Protein AF-A0A6G2KEA4-F1 (afdb_monomer_lite)

Radius of gyration: 20.63 Å; chains: 1; bounding box: 39×54×53 Å

Secondary structure (DSSP, 8-state):
-HHHHHHHHHSPPBS--EEEEEEEEEESSHHHHHHHHHHT-TT----GGG-S--EEEEE--EE-SSSTT-EEEEEEEEE--EEEEEEEEEETTTTEEEEEEEEEEEEEEEEEEEPPPPSSPB-HHHHHHHHHHHHHHHHHHHHH-S--

Structure (mmCIF, N/CA/C/O backbone):
data_AF-A0A6G2KEA4-F1
#
_entry.id   AF-A0A6G2KEA4-F1
#
loop_
_atom_site.group_PDB
_atom_site.id
_atom_site.type_symbol
_atom_site.label_atom_id
_atom_site.label_alt_id
_atom_site.label_comp_id
_atom_site.label_asym_id
_atom_site.label_entity_id
_atom_site.label_seq_id
_atom_site.pdbx_PDB_ins_code
_atom_site.Cartn_x
_atom_site.Cartn_y
_atom_site.Cartn_z
_atom_site.occupancy
_atom_site.B_iso_or_equiv
_atom_site.auth_seq_id
_atom_site.auth_comp_id
_atom_site.auth_asym_id
_atom_site.auth_atom_id
_atom_site.pdbx_PDB_model_num
ATOM 1 N N . MET A 1 1 ? -2.851 10.850 -15.723 1.00 73.44 1 MET A N 1
ATOM 2 C CA . MET A 1 1 ? -1.460 10.327 -15.747 1.00 73.44 1 MET A CA 1
ATOM 3 C C . MET A 1 1 ? -0.492 10.989 -16.728 1.00 73.44 1 MET A C 1
ATOM 5 O O . MET A 1 1 ? 0.702 10.734 -16.619 1.00 73.44 1 MET A O 1
ATOM 9 N N . LYS A 1 2 ? -0.941 11.887 -17.619 1.00 83.25 2 LYS A N 1
ATOM 10 C CA . LYS A 1 2 ? -0.055 12.619 -18.543 1.00 83.25 2 LYS A CA 1
ATOM 11 C C . LYS A 1 2 ? 1.092 13.362 -17.833 1.00 83.25 2 LYS A C 1
ATOM 13 O O . LYS A 1 2 ? 2.212 13.323 -18.316 1.00 83.25 2 LYS A O 1
ATOM 18 N N . ILE A 1 3 ? 0.821 13.944 -16.659 1.00 91.56 3 ILE A N 1
ATOM 19 C CA . ILE A 1 3 ? 1.817 14.653 -15.835 1.00 91.56 3 ILE A CA 1
ATOM 20 C C . ILE A 1 3 ? 2.973 13.731 -15.429 1.00 91.56 3 ILE A C 1
ATOM 22 O O . ILE A 1 3 ? 4.127 14.084 -15.643 1.00 91.56 3 ILE A O 1
ATOM 26 N N . ILE A 1 4 ? 2.676 12.534 -14.911 1.00 91.38 4 ILE A N 1
ATOM 27 C CA . ILE A 1 4 ? 3.714 11.585 -14.483 1.00 91.38 4 ILE A CA 1
ATOM 28 C C . ILE A 1 4 ? 4.552 11.110 -15.669 1.00 91.38 4 ILE A C 1
ATOM 30 O O . ILE A 1 4 ? 5.771 11.053 -15.563 1.00 91.38 4 ILE A O 1
ATOM 34 N N . LYS A 1 5 ? 3.922 10.835 -16.819 1.00 91.00 5 LYS A N 1
ATOM 35 C CA . LYS A 1 5 ? 4.654 10.469 -18.039 1.00 91.00 5 LYS A CA 1
ATOM 36 C C . LYS A 1 5 ? 5.625 11.573 -18.464 1.00 91.00 5 LYS A C 1
ATOM 38 O O . LYS A 1 5 ? 6.792 11.303 -18.720 1.00 91.00 5 LYS A O 1
ATOM 43 N N . SER A 1 6 ? 5.156 12.820 -18.513 1.00 92.25 6 SER A N 1
ATOM 44 C CA . SER A 1 6 ? 6.002 13.970 -18.849 1.00 92.25 6 SER A CA 1
ATOM 45 C C . SER A 1 6 ? 7.137 14.167 -17.846 1.00 92.25 6 SER A C 1
ATOM 47 O O . SER A 1 6 ? 8.257 14.445 -18.259 1.00 92.25 6 SER A O 1
ATOM 49 N N . TRP A 1 7 ? 6.866 13.985 -16.552 1.00 91.31 7 TRP A N 1
ATOM 50 C CA . TRP A 1 7 ? 7.881 14.075 -15.508 1.00 91.31 7 TRP A CA 1
ATOM 51 C C . TRP A 1 7 ? 8.951 12.986 -15.653 1.00 91.31 7 TRP A C 1
ATOM 53 O O . TRP A 1 7 ? 10.129 13.317 -15.701 1.00 91.31 7 TRP A O 1
ATOM 63 N N . LEU A 1 8 ? 8.565 11.717 -15.832 1.00 90.88 8 LEU A N 1
ATOM 64 C CA . LEU A 1 8 ? 9.507 10.605 -16.035 1.00 90.88 8 LEU A CA 1
ATOM 65 C C . LEU A 1 8 ? 10.346 10.753 -17.311 1.00 90.88 8 LEU A C 1
ATOM 67 O O . LEU A 1 8 ? 11.497 10.335 -17.334 1.00 90.88 8 LEU A O 1
ATOM 71 N N . ASN A 1 9 ? 9.796 11.372 -18.359 1.00 88.62 9 ASN A N 1
ATOM 72 C CA . ASN A 1 9 ? 10.541 11.660 -19.586 1.00 88.62 9 ASN A CA 1
ATOM 73 C C . ASN A 1 9 ? 11.567 12.792 -19.418 1.00 88.62 9 ASN A C 1
ATOM 75 O O . ASN A 1 9 ? 12.542 12.836 -20.162 1.00 88.62 9 ASN A O 1
ATOM 79 N N . ALA A 1 10 ? 11.334 13.720 -18.487 1.00 90.38 10 ALA A N 1
ATOM 80 C CA . ALA A 1 10 ? 12.237 14.835 -18.202 1.00 90.38 10 ALA A CA 1
ATOM 81 C C . ALA A 1 10 ? 13.233 14.530 -17.068 1.00 90.38 10 ALA A C 1
ATOM 83 O O . ALA A 1 10 ? 14.195 15.274 -16.878 1.00 90.38 10 ALA A O 1
ATOM 84 N N . TYR A 1 11 ? 12.991 13.471 -16.295 1.00 87.38 11 TYR A N 1
ATOM 85 C CA . TYR A 1 11 ? 13.808 13.079 -15.154 1.00 87.38 11 TYR A CA 1
ATOM 86 C C . TYR A 1 11 ? 14.992 12.197 -15.592 1.00 87.38 11 TYR A C 1
ATOM 88 O O . TYR A 1 11 ? 14.862 11.438 -16.557 1.00 87.38 11 TYR A O 1
ATOM 96 N N . PRO A 1 12 ? 16.149 12.258 -14.901 1.00 88.19 12 PRO A N 1
ATOM 97 C CA . PRO A 1 12 ? 17.255 11.347 -15.163 1.00 88.19 12 PRO A CA 1
ATOM 98 C C . PRO A 1 12 ? 16.829 9.874 -15.063 1.00 88.19 12 PRO A C 1
ATOM 100 O O . PRO A 1 12 ? 15.954 9.545 -14.258 1.00 88.19 12 PRO A O 1
ATOM 103 N N . PRO A 1 13 ? 17.459 8.968 -15.828 1.00 90.56 13 PRO A N 1
ATOM 104 C CA . PRO A 1 13 ? 17.191 7.540 -15.714 1.00 90.56 13 PRO A CA 1
ATOM 105 C C . PRO A 1 13 ? 17.304 7.046 -14.263 1.00 90.56 13 PRO A C 1
ATOM 107 O O . PRO A 1 13 ? 18.262 7.372 -13.560 1.00 90.56 13 PRO A O 1
ATOM 110 N N . ALA A 1 14 ? 16.328 6.257 -13.814 1.00 91.25 14 ALA A N 1
ATOM 111 C CA . ALA A 1 14 ? 16.228 5.798 -12.433 1.00 91.25 14 ALA A CA 1
ATOM 112 C C . ALA A 1 14 ? 16.589 4.313 -12.315 1.00 91.25 14 ALA A C 1
ATOM 114 O O . ALA A 1 14 ? 16.061 3.476 -13.045 1.00 91.25 14 ALA A O 1
ATOM 115 N N . SER A 1 15 ? 17.441 3.965 -11.352 1.00 94.38 15 SER A N 1
ATOM 116 C CA . SER A 1 15 ? 17.759 2.569 -11.006 1.00 94.38 15 SER A CA 1
ATOM 117 C C . SER A 1 15 ? 16.724 1.931 -10.072 1.00 94.38 15 SER A C 1
ATOM 119 O O . SER A 1 15 ? 16.749 0.724 -9.849 1.00 94.38 15 SER A O 1
ATOM 121 N N . ARG A 1 16 ? 15.803 2.725 -9.511 1.00 95.50 16 ARG A N 1
ATOM 122 C CA . ARG A 1 16 ? 14.691 2.258 -8.679 1.00 95.50 16 ARG A CA 1
ATOM 123 C C . ARG A 1 16 ? 13.474 3.156 -8.863 1.00 95.50 16 ARG A C 1
ATOM 125 O O . ARG A 1 16 ? 13.598 4.376 -8.803 1.00 95.50 16 ARG A O 1
ATOM 132 N N . LEU A 1 17 ? 12.300 2.550 -9.015 1.00 95.94 17 LEU A N 1
ATOM 133 C CA . LEU A 1 17 ? 11.015 3.246 -9.016 1.00 95.94 17 LEU A CA 1
ATOM 134 C C . LEU A 1 17 ? 10.148 2.745 -7.867 1.00 95.94 17 LEU A C 1
ATOM 136 O O . LEU A 1 17 ? 10.174 1.565 -7.518 1.00 95.94 17 LEU A O 1
ATOM 140 N N . ALA A 1 18 ? 9.379 3.655 -7.282 1.00 96.94 18 ALA A N 1
ATOM 141 C CA . ALA A 1 18 ? 8.429 3.350 -6.229 1.00 96.94 18 ALA A CA 1
ATOM 142 C C . ALA A 1 18 ? 7.141 4.142 -6.450 1.00 96.94 18 ALA A C 1
ATOM 144 O O . ALA A 1 18 ? 7.169 5.302 -6.867 1.00 96.94 18 ALA A O 1
ATOM 145 N N . PHE A 1 19 ? 6.025 3.503 -6.140 1.00 97.81 19 PHE A N 1
ATOM 146 C CA . PHE A 1 19 ? 4.731 4.129 -5.960 1.00 97.81 19 PHE A CA 1
ATOM 147 C C . PHE A 1 19 ? 4.313 3.908 -4.509 1.00 97.81 19 PHE A C 1
ATOM 149 O O . PHE A 1 19 ? 4.279 2.771 -4.034 1.00 97.81 19 PHE A O 1
ATOM 156 N N . GLY A 1 20 ? 4.021 5.008 -3.819 1.00 97.62 20 GLY A N 1
ATOM 157 C CA . GLY A 1 20 ? 3.560 4.991 -2.441 1.00 97.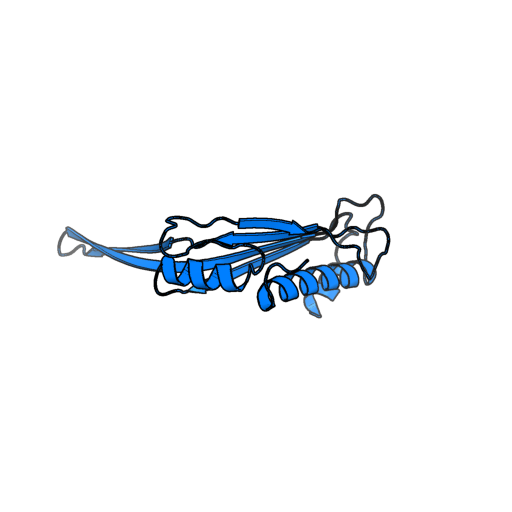62 20 GLY A CA 1
ATOM 158 C C . GLY A 1 20 ? 2.270 5.780 -2.288 1.00 97.62 20 GLY A C 1
ATOM 159 O O . GLY A 1 20 ? 2.088 6.814 -2.933 1.00 97.62 20 GLY A O 1
ATOM 160 N N . ALA A 1 21 ? 1.381 5.292 -1.430 1.00 98.00 21 ALA A N 1
ATOM 161 C CA . ALA A 1 21 ? 0.121 5.952 -1.116 1.00 98.00 21 ALA A CA 1
ATOM 162 C C . ALA A 1 21 ? -0.299 5.651 0.324 1.00 98.00 21 ALA A C 1
ATOM 164 O O . ALA A 1 21 ? 0.004 4.588 0.861 1.00 98.00 21 ALA A O 1
ATOM 165 N N . ILE A 1 22 ? -1.017 6.588 0.938 1.00 97.75 22 ILE A N 1
ATOM 166 C CA . ILE A 1 22 ? -1.682 6.387 2.225 1.00 97.75 22 ILE A CA 1
ATOM 167 C C . ILE A 1 22 ? -3.167 6.618 1.989 1.00 97.75 22 ILE A C 1
ATOM 169 O O . ILE A 1 22 ? -3.568 7.695 1.550 1.00 97.75 22 ILE A O 1
ATOM 173 N N . LEU A 1 23 ? -3.965 5.596 2.265 1.00 97.44 23 LEU A N 1
ATOM 174 C CA . LEU A 1 23 ? -5.413 5.607 2.137 1.00 97.44 23 LEU A CA 1
ATOM 175 C C . LEU A 1 23 ? -6.020 5.465 3.530 1.00 97.44 23 LEU A C 1
ATOM 177 O O . LEU A 1 23 ? -5.493 4.743 4.377 1.00 97.44 23 LEU A O 1
ATOM 181 N N . GLY A 1 24 ? -7.114 6.179 3.772 1.00 95.75 24 GLY A N 1
ATOM 182 C CA . GLY A 1 24 ? -7.789 6.189 5.060 1.00 95.75 24 GLY A CA 1
ATOM 183 C C . GLY A 1 24 ? -9.297 6.233 4.884 1.00 95.75 24 GLY A C 1
ATOM 184 O O . GLY A 1 24 ? -9.809 7.068 4.139 1.00 95.75 24 GLY A O 1
ATOM 185 N N . LYS A 1 25 ? -10.002 5.357 5.598 1.00 95.31 25 LYS A N 1
ATOM 186 C CA . LYS A 1 25 ? -11.460 5.376 5.737 1.00 95.31 25 LYS A CA 1
ATOM 187 C C . LYS A 1 25 ? -11.799 5.615 7.203 1.00 95.31 25 LYS A C 1
ATOM 189 O O . LYS A 1 25 ? -11.364 4.853 8.061 1.00 95.31 25 LYS A O 1
ATOM 194 N N . ILE A 1 26 ? -12.545 6.680 7.493 1.00 95.81 26 ILE A N 1
ATOM 195 C CA . ILE A 1 26 ? -12.993 6.972 8.861 1.00 95.81 26 ILE A CA 1
ATOM 196 C C . ILE A 1 26 ? -13.994 5.898 9.292 1.00 95.81 26 ILE A C 1
ATOM 198 O O . ILE A 1 26 ? -14.909 5.563 8.537 1.00 95.81 26 ILE A O 1
ATOM 202 N N . THR A 1 27 ? -13.834 5.390 10.509 1.00 94.81 27 THR A N 1
ATOM 203 C CA . THR A 1 27 ? -14.743 4.433 11.138 1.00 94.81 27 THR A CA 1
ATOM 204 C C . THR A 1 27 ? -15.319 4.999 12.433 1.00 94.81 27 THR A C 1
ATOM 206 O O . THR A 1 27 ? -14.827 5.979 12.994 1.00 94.81 27 THR A O 1
ATOM 209 N N . THR A 1 28 ? -16.412 4.398 12.903 1.00 92.94 28 THR A N 1
ATOM 210 C CA . THR A 1 28 ? -17.107 4.820 14.131 1.00 92.94 28 THR A CA 1
ATOM 211 C C . THR A 1 28 ? -16.369 4.421 15.410 1.00 92.94 28 THR A C 1
ATOM 213 O O . THR A 1 28 ? -16.696 4.929 16.478 1.00 92.94 28 THR A O 1
ATOM 216 N N . GLY A 1 29 ? -15.376 3.535 15.314 1.00 92.00 29 GLY A N 1
ATOM 217 C CA . GLY A 1 29 ? -14.555 3.083 16.431 1.00 92.00 29 GLY A CA 1
ATOM 218 C C . GLY A 1 29 ? -13.470 2.099 15.994 1.00 92.00 29 GLY A C 1
ATOM 219 O O . GLY A 1 29 ? -13.403 1.699 14.828 1.00 92.00 29 GLY A O 1
ATOM 220 N N . THR A 1 30 ? -12.636 1.686 16.949 1.00 92.00 30 THR A N 1
ATOM 221 C CA . THR A 1 30 ? -11.562 0.704 16.730 1.00 92.00 30 THR A CA 1
ATOM 222 C C . THR A 1 30 ? -12.101 -0.634 16.231 1.00 92.00 30 THR A C 1
ATOM 224 O O . THR A 1 30 ? -11.611 -1.152 15.233 1.00 92.00 30 THR A O 1
ATOM 227 N N . GLN A 1 31 ? -13.156 -1.161 16.865 1.00 93.56 31 GLN A N 1
ATOM 228 C CA . GLN A 1 31 ? -13.744 -2.452 16.491 1.00 93.56 31 GLN A CA 1
ATOM 229 C C . GLN A 1 31 ? -14.257 -2.453 15.044 1.00 93.56 31 GLN A C 1
ATOM 231 O O . GLN A 1 31 ? -13.914 -3.348 14.277 1.00 93.56 31 GLN A O 1
ATOM 236 N N . THR A 1 32 ? -15.014 -1.426 14.638 1.00 94.69 32 THR A N 1
ATOM 237 C CA . THR A 1 32 ? -15.503 -1.321 13.252 1.00 94.69 32 THR A CA 1
ATOM 238 C C . THR A 1 32 ? -14.359 -1.116 12.260 1.00 94.69 32 THR A C 1
ATOM 240 O O . THR A 1 32 ? -14.439 -1.574 11.124 1.00 94.69 32 THR A O 1
ATOM 243 N N . GLY A 1 33 ? -13.254 -0.496 12.689 1.00 95.44 33 GLY A N 1
ATOM 244 C CA . GLY A 1 33 ? -12.009 -0.450 11.920 1.00 95.44 33 GLY A CA 1
ATOM 245 C C . GLY A 1 33 ? -11.351 -1.818 11.745 1.00 95.44 33 GLY A C 1
ATOM 246 O O . GLY A 1 33 ? -10.911 -2.138 10.644 1.00 95.44 33 GLY A O 1
ATOM 247 N N . HIS A 1 34 ? -11.299 -2.640 12.796 1.00 95.81 34 HIS A N 1
ATOM 248 C CA . HIS A 1 34 ? -10.761 -3.999 12.714 1.00 95.81 34 HIS A CA 1
ATOM 249 C C . HIS A 1 34 ? -11.604 -4.885 11.797 1.00 95.81 34 HIS A C 1
ATOM 251 O O . HIS A 1 34 ? -11.048 -5.577 10.950 1.00 95.81 34 HIS A O 1
ATOM 257 N N . GLU A 1 35 ? -12.931 -4.827 11.924 1.00 95.31 35 GLU A N 1
ATOM 258 C CA . GLU A 1 35 ? -13.867 -5.538 11.044 1.00 95.31 35 GLU A CA 1
ATOM 259 C C . GLU A 1 35 ? -13.664 -5.139 9.574 1.00 95.31 35 GLU A C 1
ATOM 261 O O . GLU A 1 35 ? -13.556 -6.007 8.706 1.00 95.31 35 GLU A O 1
ATOM 266 N N . GLU A 1 36 ? -13.529 -3.836 9.299 1.00 95.69 36 GLU A N 1
ATOM 267 C CA . GLU A 1 36 ? -13.260 -3.328 7.953 1.00 95.69 36 GLU A CA 1
ATOM 268 C C . GLU A 1 36 ? -11.922 -3.853 7.413 1.00 95.69 36 GLU A C 1
ATOM 270 O O . GLU A 1 36 ? -11.896 -4.400 6.314 1.00 95.69 36 GLU A O 1
ATOM 275 N N . ILE A 1 37 ? -10.818 -3.762 8.165 1.00 96.31 37 ILE A N 1
ATOM 276 C CA . ILE A 1 37 ? -9.512 -4.259 7.694 1.00 96.31 37 ILE A CA 1
ATOM 277 C C . ILE A 1 37 ? -9.533 -5.766 7.453 1.00 96.31 37 ILE A C 1
ATOM 279 O O . ILE A 1 37 ? -9.028 -6.219 6.428 1.00 96.31 37 ILE A O 1
ATOM 283 N N . LEU A 1 38 ? -10.109 -6.548 8.368 1.00 95.81 38 LEU A N 1
ATOM 284 C CA . LEU A 1 38 ? -10.161 -8.004 8.229 1.00 95.81 38 LEU A CA 1
ATOM 285 C C . LEU A 1 38 ? -10.947 -8.429 6.981 1.00 95.81 38 LEU A C 1
ATOM 287 O O . LEU A 1 38 ? -10.629 -9.460 6.394 1.00 95.81 38 LEU A O 1
ATOM 291 N N . SER A 1 39 ? -11.893 -7.609 6.505 1.00 95.50 39 SER A N 1
ATOM 292 C CA . SER A 1 39 ? -12.579 -7.858 5.230 1.00 95.50 39 SER A CA 1
ATOM 293 C C . SER A 1 39 ? -11.652 -7.783 4.003 1.00 95.50 39 SER A C 1
ATOM 295 O O . SER A 1 39 ? -11.908 -8.462 3.011 1.00 95.50 39 SER A O 1
ATOM 297 N N . TYR A 1 40 ? -10.539 -7.041 4.089 1.00 96.50 40 TYR A N 1
ATOM 298 C CA . TYR A 1 40 ? -9.485 -6.975 3.066 1.00 96.50 40 TYR A CA 1
ATOM 299 C C . TYR A 1 40 ? -8.373 -8.017 3.276 1.00 96.50 40 TYR A C 1
ATOM 301 O O . TYR A 1 40 ? -7.463 -8.117 2.456 1.00 96.50 40 TYR A O 1
ATOM 309 N N . LEU A 1 41 ? -8.401 -8.794 4.362 1.00 95.75 41 LEU A N 1
ATOM 310 C CA . LEU A 1 41 ? -7.363 -9.771 4.707 1.00 95.75 41 LEU A CA 1
ATOM 311 C C . LEU A 1 41 ? -7.971 -11.180 4.829 1.00 95.75 41 LEU A C 1
ATOM 313 O O . LEU A 1 41 ? -7.986 -11.745 5.923 1.00 95.75 41 LEU A O 1
ATOM 317 N N . PRO A 1 42 ? -8.466 -11.779 3.727 1.00 92.38 42 PRO A N 1
ATOM 318 C CA . PRO A 1 42 ? -9.269 -13.007 3.772 1.00 92.38 42 PRO A CA 1
ATOM 319 C C . PRO A 1 42 ? -8.534 -14.219 4.373 1.00 92.38 42 PRO A C 1
ATOM 321 O O . PRO A 1 42 ? -9.168 -15.120 4.927 1.00 92.38 42 PRO A O 1
ATOM 324 N N . ASP A 1 43 ? -7.202 -14.236 4.297 1.00 91.94 43 ASP A N 1
ATOM 325 C CA . ASP A 1 43 ? -6.364 -15.302 4.857 1.00 91.94 43 ASP A CA 1
ATOM 326 C C . ASP A 1 43 ? -6.104 -15.141 6.368 1.00 91.94 43 ASP A C 1
ATOM 328 O O . ASP A 1 43 ? -5.611 -16.066 7.019 1.00 91.94 43 ASP A O 1
ATOM 332 N N . ILE A 1 44 ? -6.436 -13.985 6.953 1.00 93.19 44 ILE A N 1
ATOM 333 C CA . ILE A 1 44 ? -6.206 -13.670 8.365 1.00 93.19 44 ILE A CA 1
ATOM 334 C C . ILE A 1 44 ? -7.513 -13.827 9.143 1.00 93.19 44 ILE A C 1
ATOM 336 O O . ILE A 1 44 ? -8.454 -13.052 8.998 1.00 93.19 44 ILE A O 1
ATOM 340 N N . LYS A 1 45 ? -7.561 -14.832 10.023 1.00 91.69 45 LYS A N 1
ATOM 341 C CA . LYS A 1 45 ? -8.727 -15.124 10.867 1.00 91.69 45 LYS A CA 1
ATOM 342 C C . LYS A 1 45 ? -8.455 -14.685 12.300 1.00 91.69 45 LYS A C 1
ATOM 344 O O . LYS A 1 45 ? -7.801 -15.403 13.052 1.00 91.69 45 LYS A O 1
ATOM 349 N N . LEU A 1 46 ? -8.956 -13.511 12.662 1.00 93.12 46 LEU A N 1
ATOM 350 C CA . LEU A 1 46 ? -8.921 -12.970 14.020 1.00 93.12 46 LEU A CA 1
ATOM 351 C C . LEU A 1 46 ? -10.345 -12.650 14.473 1.00 93.12 46 LEU A C 1
ATOM 353 O O . LEU A 1 46 ? -11.207 -12.366 13.644 1.00 93.12 46 LEU A O 1
ATOM 357 N N . ASP A 1 47 ? -10.582 -12.694 15.780 1.00 91.31 47 ASP A N 1
ATOM 358 C CA . ASP A 1 47 ? -11.829 -12.212 16.367 1.00 91.31 47 ASP A CA 1
ATOM 359 C C . ASP A 1 47 ? -11.709 -10.701 16.644 1.00 91.31 47 ASP A C 1
ATOM 361 O O . ASP A 1 47 ? -10.972 -10.318 17.560 1.00 91.31 47 ASP A O 1
ATOM 365 N N . PRO A 1 48 ? -12.404 -9.830 15.885 1.00 86.75 48 PRO A N 1
ATOM 366 C CA . PRO A 1 48 ? -12.290 -8.382 16.041 1.00 86.75 48 PRO A CA 1
ATOM 367 C C . PRO A 1 48 ? -12.785 -7.873 17.402 1.00 86.75 48 PRO A C 1
ATOM 369 O O . PRO A 1 48 ? -12.409 -6.771 17.797 1.00 86.75 48 PRO A O 1
ATOM 372 N N . GLN A 1 49 ? -13.598 -8.651 18.129 1.00 87.94 49 GLN A N 1
ATOM 373 C CA . GLN A 1 49 ? -14.122 -8.263 19.444 1.00 87.94 49 GLN A CA 1
ATOM 374 C C . GLN A 1 49 ? -13.105 -8.467 20.570 1.00 87.94 49 GLN A C 1
ATOM 376 O O . GLN A 1 49 ? -13.232 -7.863 21.632 1.00 87.94 49 GLN A O 1
ATOM 381 N N . ASN A 1 50 ? -12.091 -9.302 20.336 1.00 91.75 50 ASN A N 1
ATOM 382 C CA . ASN A 1 50 ? -11.108 -9.704 21.339 1.00 91.75 50 ASN A CA 1
ATOM 383 C C . ASN A 1 50 ? -9.684 -9.215 21.013 1.00 91.75 50 ASN A C 1
ATOM 385 O O . ASN A 1 50 ? -8.710 -9.756 21.538 1.00 91.75 50 ASN A O 1
ATOM 389 N N . ILE A 1 51 ? -9.548 -8.180 20.172 1.00 92.06 51 ILE A N 1
ATOM 390 C CA . ILE A 1 51 ? -8.265 -7.531 19.860 1.00 92.06 51 ILE A CA 1
ATOM 391 C C . ILE A 1 51 ? -8.318 -6.025 20.152 1.00 92.06 51 ILE A C 1
ATOM 393 O O . ILE A 1 51 ? -9.251 -5.331 19.748 1.00 92.06 51 ILE A O 1
ATOM 397 N N . SER A 1 52 ? -7.303 -5.514 20.854 1.00 88.94 52 SER A N 1
ATOM 398 C CA . SER A 1 52 ? -7.150 -4.078 21.131 1.00 88.94 52 SER A CA 1
ATOM 399 C C . SER A 1 52 ? -6.478 -3.338 19.981 1.00 88.94 52 SER A C 1
ATOM 401 O O . SER A 1 52 ? -6.854 -2.210 19.678 1.00 88.94 52 SER A O 1
ATOM 403 N N . ASP A 1 53 ? -5.523 -4.000 19.326 1.00 89.94 53 ASP A N 1
ATOM 404 C CA . ASP A 1 53 ? -4.665 -3.424 18.300 1.00 89.94 53 ASP A CA 1
ATOM 405 C C . ASP A 1 53 ? -4.486 -4.400 17.140 1.00 89.94 53 ASP A C 1
ATOM 407 O O . ASP A 1 53 ? -4.225 -5.591 17.330 1.00 89.94 53 ASP A O 1
ATOM 411 N N . LEU A 1 54 ? -4.568 -3.869 15.923 1.00 93.62 54 LEU A N 1
ATOM 412 C CA . LEU A 1 54 ? -4.275 -4.592 14.697 1.00 93.62 54 LEU A CA 1
ATOM 413 C C . LEU A 1 54 ? -3.205 -3.838 13.905 1.00 93.62 54 LEU A C 1
ATOM 415 O O . LEU A 1 54 ? -3.415 -2.710 13.454 1.00 93.62 54 LEU A O 1
ATOM 419 N N . PHE A 1 55 ? -2.067 -4.495 13.697 1.00 95.75 55 PHE A N 1
ATOM 420 C CA . PHE A 1 55 ? -1.041 -4.065 12.755 1.00 95.75 55 PHE A CA 1
ATOM 421 C C . PHE A 1 55 ? -0.653 -5.250 11.880 1.00 95.75 55 PHE A C 1
ATOM 423 O O . PHE A 1 55 ? -0.121 -6.249 12.367 1.00 95.75 55 PHE A O 1
ATOM 430 N N . TYR A 1 56 ? -0.906 -5.133 10.583 1.00 97.00 56 TYR A N 1
ATOM 431 C CA . TYR A 1 56 ? -0.555 -6.155 9.611 1.00 97.00 56 TYR A CA 1
ATOM 432 C C . TYR A 1 56 ? 0.300 -5.544 8.508 1.00 97.00 56 TYR A C 1
ATOM 434 O O . TYR A 1 56 ? -0.094 -4.569 7.875 1.00 97.00 56 TYR A O 1
ATOM 442 N N . GLN A 1 57 ? 1.476 -6.118 8.269 1.00 97.94 57 GLN A N 1
ATOM 443 C CA . GLN A 1 57 ? 2.356 -5.721 7.179 1.00 97.94 57 GLN A CA 1
ATOM 444 C C . GLN A 1 57 ? 2.818 -6.957 6.425 1.00 97.94 57 GLN A C 1
ATOM 446 O O . GLN A 1 57 ? 3.314 -7.912 7.020 1.00 97.94 57 GLN A O 1
ATOM 451 N N . ILE A 1 58 ? 2.735 -6.894 5.101 1.00 97.44 58 ILE A N 1
ATOM 452 C CA . ILE A 1 58 ? 3.205 -7.960 4.225 1.00 97.44 58 ILE A CA 1
ATOM 453 C C . ILE A 1 58 ? 3.889 -7.380 2.992 1.00 97.44 58 ILE A C 1
ATOM 455 O O . ILE A 1 58 ? 3.532 -6.303 2.520 1.00 97.44 58 ILE A O 1
ATOM 459 N N . ASN A 1 59 ? 4.891 -8.098 2.483 1.00 97.75 59 ASN A N 1
ATOM 460 C CA . ASN A 1 59 ? 5.432 -7.912 1.142 1.00 97.75 59 ASN A CA 1
ATOM 461 C C . ASN A 1 59 ? 5.100 -9.162 0.325 1.00 97.75 59 ASN A C 1
ATOM 463 O O . ASN A 1 59 ? 5.549 -10.251 0.692 1.00 97.75 59 ASN A O 1
ATOM 467 N N . ARG A 1 60 ? 4.367 -9.017 -0.785 1.00 95.94 60 ARG A N 1
ATOM 468 C CA . ARG A 1 60 ? 4.101 -10.114 -1.733 1.00 95.94 60 ARG A CA 1
ATOM 469 C C . ARG A 1 60 ? 4.778 -9.866 -3.079 1.00 95.94 60 ARG A C 1
ATOM 471 O O . ARG A 1 60 ? 4.137 -9.357 -4.002 1.00 95.94 60 ARG A O 1
ATOM 478 N N . PRO A 1 61 ? 6.062 -10.224 -3.239 1.00 96.12 61 PRO A N 1
ATOM 479 C CA . PRO A 1 61 ? 6.771 -9.927 -4.469 1.00 96.12 61 PRO A CA 1
ATOM 480 C C . PRO A 1 61 ? 6.134 -10.598 -5.692 1.00 96.12 61 PRO A C 1
ATOM 482 O O . PRO A 1 61 ? 5.797 -11.781 -5.635 1.00 96.12 61 PRO A O 1
ATOM 485 N N . LYS A 1 62 ? 6.029 -9.876 -6.808 1.00 95.56 62 LYS A N 1
ATOM 486 C CA . LYS A 1 62 ? 5.464 -10.372 -8.073 1.00 95.56 62 LYS A CA 1
ATOM 487 C C . LYS A 1 62 ? 6.397 -10.047 -9.237 1.00 95.56 62 LYS A C 1
ATOM 489 O O . LYS A 1 62 ? 7.078 -9.027 -9.217 1.00 95.56 62 LYS A O 1
ATOM 494 N N . MET A 1 63 ? 6.465 -10.929 -10.230 1.00 97.19 63 MET A N 1
ATOM 495 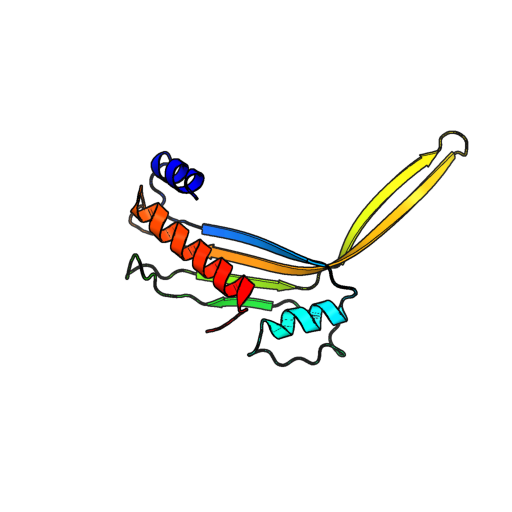C CA . MET A 1 63 ? 7.233 -10.647 -11.445 1.00 97.19 63 MET A CA 1
ATOM 496 C C . MET A 1 63 ? 6.543 -9.548 -12.247 1.00 97.19 63 MET A C 1
ATOM 498 O O . MET A 1 63 ? 5.326 -9.596 -12.423 1.00 97.19 63 MET A O 1
ATOM 502 N N . SER A 1 64 ? 7.325 -8.581 -12.724 1.00 96.31 64 SER A N 1
ATOM 503 C CA . SER A 1 64 ? 6.832 -7.556 -13.634 1.00 96.31 64 SER A CA 1
ATOM 504 C C . SER A 1 64 ? 6.400 -8.195 -14.953 1.00 96.31 64 SER A C 1
ATOM 506 O O . SER A 1 64 ? 7.099 -9.027 -15.535 1.00 96.31 64 SER A O 1
ATOM 508 N N . THR A 1 65 ? 5.231 -7.782 -15.419 1.00 95.69 65 THR A N 1
ATOM 509 C CA . THR A 1 65 ? 4.659 -8.118 -16.724 1.00 95.69 65 THR A CA 1
ATOM 510 C C . THR A 1 65 ? 5.279 -7.292 -17.848 1.00 95.69 65 THR A C 1
ATOM 512 O O . THR A 1 65 ? 5.265 -7.720 -18.999 1.00 95.69 65 THR A O 1
ATOM 515 N N . VAL A 1 66 ? 5.858 -6.134 -17.516 1.00 93.00 66 VAL A N 1
ATOM 516 C CA . VAL A 1 66 ? 6.538 -5.234 -18.455 1.00 93.00 66 VAL A CA 1
ATOM 517 C C . VAL A 1 66 ? 8.009 -5.618 -18.627 1.00 93.00 66 VAL A C 1
ATOM 519 O O . VAL A 1 66 ? 8.531 -5.571 -19.738 1.00 93.00 66 VAL A O 1
ATOM 522 N N . HIS A 1 67 ? 8.687 -6.012 -17.544 1.00 90.94 67 HIS A N 1
ATOM 523 C CA . HIS A 1 67 ? 10.104 -6.371 -17.563 1.00 90.94 67 HIS A CA 1
ATOM 524 C C . HIS A 1 67 ? 10.353 -7.698 -16.823 1.00 90.94 67 HIS A C 1
ATOM 526 O O . HIS A 1 67 ? 10.531 -7.699 -15.603 1.00 90.94 67 HIS A O 1
ATOM 532 N N . PRO A 1 68 ? 10.448 -8.836 -17.535 1.00 90.00 68 PRO A N 1
ATOM 533 C CA . PRO A 1 68 ? 10.441 -10.174 -16.933 1.00 90.00 68 PRO A CA 1
ATOM 534 C C . PRO A 1 68 ? 11.550 -10.485 -15.921 1.00 90.00 68 PRO A C 1
ATOM 536 O O . PRO A 1 68 ? 11.443 -11.472 -15.204 1.00 90.00 68 PRO A O 1
ATOM 539 N N . SER A 1 69 ? 12.626 -9.696 -15.850 1.00 91.62 69 SER A N 1
ATOM 540 C CA . SER A 1 69 ? 13.678 -9.860 -14.833 1.00 91.62 69 SER A CA 1
ATOM 541 C C . SER A 1 69 ? 13.450 -9.048 -13.550 1.00 91.62 69 SER A C 1
AT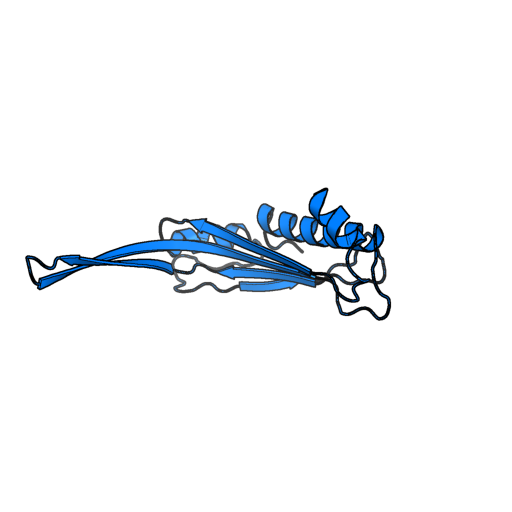OM 543 O O . SER A 1 69 ? 14.181 -9.232 -12.577 1.00 91.62 69 SER A O 1
ATOM 545 N N . ILE A 1 70 ? 12.455 -8.156 -13.516 1.00 95.12 70 ILE A N 1
ATOM 546 C CA . ILE A 1 70 ? 12.161 -7.318 -12.351 1.00 95.12 70 ILE A CA 1
ATOM 547 C C . ILE A 1 70 ? 11.153 -8.036 -11.457 1.00 95.12 70 ILE A C 1
ATOM 549 O O . ILE A 1 70 ? 10.040 -8.359 -11.872 1.00 95.12 70 ILE A O 1
ATOM 553 N N . ARG A 1 71 ? 11.524 -8.229 -10.189 1.00 97.19 71 ARG A N 1
ATOM 554 C CA . ARG A 1 71 ? 10.621 -8.711 -9.141 1.00 97.19 71 ARG A CA 1
ATOM 555 C C . ARG A 1 71 ? 10.137 -7.532 -8.304 1.00 97.19 71 ARG A C 1
ATOM 557 O O . ARG A 1 71 ? 10.858 -7.057 -7.435 1.00 97.19 71 ARG A O 1
ATOM 564 N N . ILE A 1 72 ? 8.931 -7.057 -8.579 1.00 97.69 72 ILE A N 1
ATOM 565 C CA . ILE A 1 72 ? 8.307 -5.933 -7.881 1.00 97.69 72 ILE A CA 1
ATOM 566 C C . ILE A 1 72 ? 7.978 -6.340 -6.445 1.00 97.69 72 ILE A C 1
ATOM 568 O O . ILE A 1 72 ? 7.345 -7.371 -6.219 1.00 97.69 72 ILE A O 1
ATOM 572 N N . ASN A 1 73 ? 8.365 -5.511 -5.479 1.00 98.25 73 ASN A N 1
ATOM 573 C CA . ASN A 1 73 ? 7.878 -5.586 -4.107 1.00 98.25 73 ASN A CA 1
ATOM 574 C C . ASN A 1 73 ? 6.479 -4.975 -4.038 1.00 98.25 73 ASN A C 1
ATOM 576 O O . ASN A 1 73 ? 6.268 -3.872 -4.538 1.00 98.25 73 ASN A O 1
ATOM 580 N N . ARG A 1 74 ? 5.544 -5.673 -3.393 1.00 97.75 74 ARG A N 1
ATOM 581 C CA . ARG A 1 74 ? 4.192 -5.177 -3.111 1.00 97.75 74 ARG A CA 1
ATOM 582 C C . ARG A 1 74 ? 4.023 -5.127 -1.602 1.00 97.75 74 ARG A C 1
ATOM 584 O O . ARG A 1 74 ? 3.560 -6.103 -1.013 1.00 97.75 74 ARG A O 1
ATOM 591 N N . VAL A 1 75 ? 4.489 -4.048 -0.979 1.00 98.31 75 VAL A N 1
ATOM 592 C CA . VAL A 1 75 ? 4.366 -3.872 0.468 1.00 98.31 75 VAL A CA 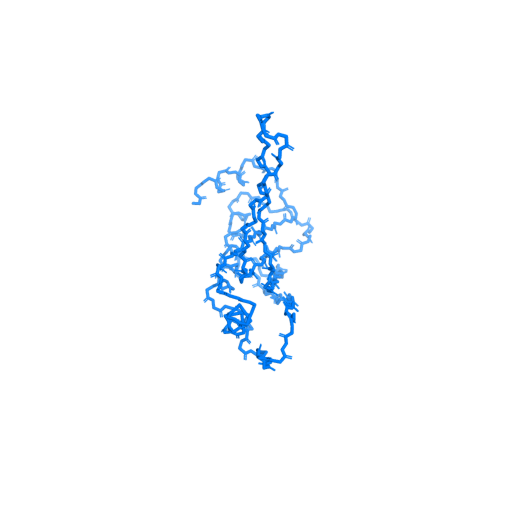1
ATOM 593 C C . VAL A 1 75 ? 3.054 -3.163 0.774 1.00 98.31 75 VAL A C 1
ATOM 595 O O . VAL A 1 75 ? 2.776 -2.100 0.221 1.00 98.31 75 VAL A O 1
ATOM 598 N N . SER A 1 76 ? 2.266 -3.741 1.674 1.00 98.38 76 SER A N 1
ATOM 599 C CA . SER A 1 76 ? 1.063 -3.115 2.222 1.00 98.38 76 SER A CA 1
ATOM 600 C C . SER A 1 76 ? 1.081 -3.184 3.740 1.00 98.38 76 SER A C 1
ATOM 602 O O . SER A 1 76 ? 1.446 -4.225 4.296 1.00 98.38 76 SER A O 1
ATOM 604 N N . LYS A 1 77 ? 0.672 -2.099 4.398 1.00 98.56 77 LYS A N 1
ATOM 605 C CA . LYS A 1 77 ? 0.485 -2.036 5.849 1.00 98.56 77 LYS A CA 1
ATOM 606 C C . LYS A 1 77 ? -0.940 -1.631 6.169 1.00 98.56 77 LYS A C 1
ATOM 608 O O . LYS A 1 77 ? -1.434 -0.662 5.601 1.00 98.56 77 LYS A O 1
ATOM 613 N N . TRP A 1 78 ? -1.546 -2.332 7.109 1.00 98.19 78 TRP A N 1
ATOM 614 C CA . TRP A 1 78 ? -2.931 -2.173 7.513 1.00 98.19 78 TRP A CA 1
ATOM 615 C C . TRP A 1 78 ? -2.981 -1.936 9.018 1.00 98.19 78 TRP A C 1
ATOM 617 O O . TRP A 1 78 ? -2.367 -2.688 9.783 1.00 98.19 78 TRP A O 1
ATOM 627 N N . SER A 1 79 ? -3.671 -0.882 9.446 1.00 97.44 79 SER A N 1
ATOM 628 C CA . SER A 1 79 ? -3.824 -0.544 10.865 1.00 97.44 79 SER A CA 1
ATOM 629 C C . SER A 1 79 ? -5.037 0.345 11.132 1.00 97.44 79 SER A C 1
ATOM 631 O O . SER A 1 79 ? -5.565 0.971 10.212 1.00 97.44 79 SER A O 1
ATOM 633 N N . VAL A 1 80 ? -5.464 0.424 12.399 1.00 96.75 80 VAL A N 1
ATOM 634 C CA . VAL A 1 80 ? -6.560 1.306 12.845 1.00 96.75 80 VAL A CA 1
ATOM 635 C C . VAL A 1 80 ? -6.048 2.374 13.820 1.00 96.75 80 VAL A C 1
ATOM 637 O O . VAL A 1 80 ? -6.265 2.260 15.025 1.00 96.75 80 VAL A O 1
ATOM 640 N N . PRO A 1 81 ? -5.319 3.408 13.361 1.00 94.81 81 PRO A N 1
ATOM 641 C CA . PRO A 1 81 ? -4.905 4.493 14.242 1.00 94.81 81 PRO A CA 1
ATOM 642 C C . PRO A 1 81 ? -6.083 5.350 14.723 1.00 94.81 81 PRO A C 1
ATOM 644 O O . PRO A 1 81 ? -7.006 5.659 13.962 1.00 94.81 81 PRO A O 1
ATOM 647 N N . LEU A 1 82 ? -5.968 5.824 15.965 1.00 92.50 82 LEU A N 1
ATOM 648 C CA . LEU A 1 82 ? -6.691 6.987 16.473 1.00 92.50 82 LEU A CA 1
ATOM 649 C C . LEU A 1 82 ? -5.944 8.253 16.038 1.00 92.50 82 LEU A C 1
ATOM 651 O O . LEU A 1 82 ? -4.770 8.440 16.362 1.00 92.50 82 LEU A O 1
ATOM 655 N N . VAL A 1 83 ? -6.614 9.120 15.289 1.00 90.44 83 VAL A N 1
ATOM 656 C CA . VAL A 1 83 ? -6.083 10.410 14.842 1.00 90.44 83 VAL A CA 1
ATOM 657 C C . VAL A 1 83 ? -6.954 11.501 15.429 1.00 90.44 83 VAL A C 1
ATOM 659 O O . VAL A 1 83 ? -8.174 11.400 15.380 1.00 90.44 83 VAL A O 1
ATOM 662 N N . GLY A 1 84 ? -6.355 12.560 15.963 1.00 87.88 84 GLY A N 1
ATOM 663 C CA . GLY A 1 84 ? -7.122 13.662 16.523 1.00 87.88 84 GLY A CA 1
ATOM 664 C C . GLY A 1 84 ? -6.472 15.014 16.305 1.00 87.88 84 GLY A C 1
ATOM 665 O O . GLY A 1 84 ? -5.269 15.121 16.072 1.00 87.88 84 GLY A O 1
ATOM 666 N N . THR A 1 85 ? -7.292 16.058 16.355 1.00 88.31 85 THR A N 1
ATOM 667 C CA . THR A 1 85 ? -6.838 17.450 16.361 1.00 88.31 85 THR A CA 1
ATOM 668 C C . THR A 1 85 ? -7.194 18.083 17.696 1.00 88.31 85 THR A C 1
ATOM 670 O O . THR A 1 85 ? -8.317 17.943 18.180 1.00 88.31 85 THR A O 1
ATOM 673 N N . VAL A 1 86 ? 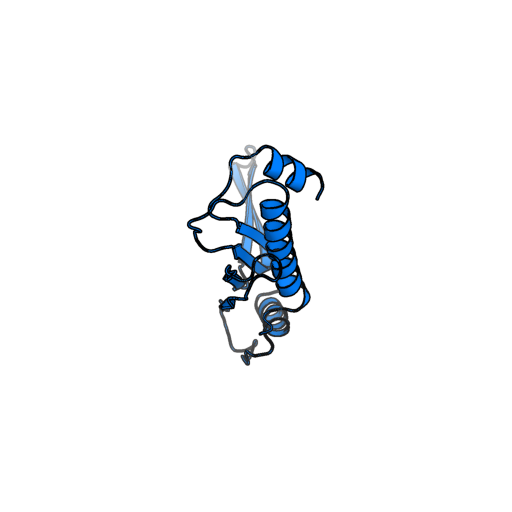-6.227 18.791 18.277 1.00 88.94 86 VAL A N 1
ATOM 674 C CA . VAL A 1 86 ? -6.397 19.545 19.519 1.00 88.94 86 VAL A CA 1
ATOM 675 C C . VAL A 1 86 ? -6.420 21.028 19.168 1.00 88.94 86 VAL A C 1
ATOM 677 O O . VAL A 1 86 ? -5.392 21.615 18.836 1.00 88.94 86 VAL A O 1
ATOM 680 N N . GLY A 1 87 ? -7.603 21.633 19.212 1.00 87.62 87 GLY A N 1
ATOM 681 C CA . GLY A 1 87 ? -7.766 23.077 19.090 1.00 87.62 87 GLY A CA 1
ATOM 682 C C . GLY A 1 87 ? -7.675 23.730 20.462 1.00 87.62 87 GLY A C 1
ATOM 683 O O . GLY A 1 87 ? -8.402 23.336 21.371 1.00 87.62 87 GLY A O 1
ATOM 684 N N . VAL A 1 88 ? -6.811 24.733 20.617 1.00 88.62 88 VAL A N 1
ATOM 685 C CA . VAL A 1 88 ? -6.749 25.559 21.829 1.00 88.62 88 VAL A CA 1
ATOM 686 C C . VAL A 1 88 ? -7.240 26.956 21.484 1.00 88.62 88 VAL A C 1
ATOM 688 O O . VAL A 1 88 ? -6.640 27.650 20.667 1.00 88.62 88 VAL A O 1
ATOM 691 N N . THR A 1 89 ? -8.332 27.374 22.112 1.00 87.62 89 THR A N 1
ATOM 692 C CA . THR A 1 89 ? -8.839 28.743 22.027 1.00 87.62 89 THR A C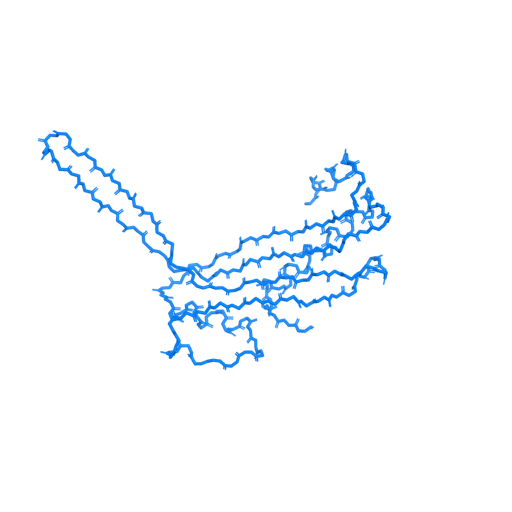A 1
ATOM 693 C C . THR A 1 89 ? -8.534 29.445 23.339 1.00 87.62 89 THR A C 1
ATOM 695 O O . THR A 1 89 ? -8.952 28.982 24.397 1.00 87.62 89 THR A O 1
ATOM 698 N N . ILE A 1 90 ? -7.787 30.547 23.281 1.00 87.25 90 ILE A N 1
ATOM 699 C CA . ILE A 1 90 ? -7.480 31.378 24.449 1.00 87.25 90 ILE A CA 1
ATOM 700 C C . ILE A 1 90 ? -8.411 32.582 24.406 1.00 87.25 90 ILE A C 1
ATOM 702 O O . ILE A 1 90 ? -8.360 33.349 23.446 1.00 87.25 90 ILE A O 1
ATOM 706 N N . ASP A 1 91 ? -9.236 32.748 25.437 1.00 85.44 91 ASP A N 1
ATOM 707 C CA . ASP A 1 91 ? -10.030 33.958 25.624 1.00 85.44 91 ASP A CA 1
ATOM 708 C C . ASP A 1 91 ? -9.299 34.907 26.596 1.00 85.44 91 ASP A C 1
ATOM 710 O O . ASP A 1 91 ? -9.208 34.610 27.798 1.00 85.44 91 ASP A O 1
ATOM 714 N N . PRO A 1 92 ? -8.766 36.047 26.112 1.00 77.50 92 PRO A N 1
ATOM 715 C CA . PRO A 1 92 ? -8.050 37.005 26.948 1.00 77.50 92 PRO A CA 1
ATOM 716 C C . PRO A 1 92 ? -8.952 37.712 27.966 1.00 77.50 92 PRO A C 1
ATOM 718 O O . PRO A 1 92 ? -8.447 38.208 28.969 1.00 77.50 92 PRO A O 1
ATOM 721 N N . ALA A 1 93 ? -10.267 37.778 27.729 1.00 83.31 93 ALA A N 1
ATOM 722 C CA . ALA A 1 93 ? -11.201 38.475 28.610 1.00 83.31 93 ALA A CA 1
ATOM 723 C C . ALA A 1 93 ? -11.520 37.668 29.877 1.00 83.31 93 ALA A C 1
ATOM 725 O O . ALA A 1 93 ? -11.874 38.247 30.904 1.00 83.31 93 ALA A O 1
ATOM 726 N N . VAL A 1 94 ? -11.377 36.340 29.822 1.00 80.19 94 VAL A N 1
ATOM 727 C CA . VAL A 1 94 ? -11.673 35.435 30.949 1.00 80.19 94 VAL A CA 1
ATOM 728 C C . VAL A 1 94 ? -10.449 34.673 31.456 1.00 80.19 94 VAL A C 1
ATOM 730 O O . VAL A 1 94 ? -10.592 33.851 32.362 1.00 80.19 94 VAL A O 1
ATOM 733 N N . SER A 1 95 ? -9.258 34.928 30.897 1.00 79.06 95 SER A N 1
ATOM 734 C CA . SER A 1 95 ? -8.009 34.211 31.213 1.00 79.06 95 SER A CA 1
ATOM 735 C C . SER A 1 95 ? -8.194 32.687 31.234 1.00 79.06 95 SER A C 1
ATOM 737 O O . SER A 1 95 ? -7.642 31.987 32.083 1.00 79.06 95 SER A O 1
ATOM 739 N N . LYS A 1 96 ? -9.017 32.166 30.315 1.00 78.00 96 LYS A N 1
ATOM 740 C CA . LYS A 1 96 ? -9.325 30.739 30.185 1.00 78.00 96 LYS A CA 1
ATOM 741 C C . LYS A 1 96 ? -8.936 30.254 28.799 1.00 78.00 96 LYS A C 1
ATOM 743 O O . LYS A 1 96 ? -9.232 30.897 27.794 1.00 78.00 96 LYS A O 1
ATOM 748 N N . ALA A 1 97 ? -8.298 29.091 28.765 1.00 80.81 97 ALA A N 1
ATOM 749 C CA . ALA A 1 97 ? -8.118 28.321 27.548 1.00 80.81 97 ALA A CA 1
ATOM 750 C C . ALA A 1 97 ? -9.210 27.247 27.478 1.00 80.81 97 ALA A C 1
ATOM 752 O O . ALA A 1 97 ? -9.445 26.534 28.456 1.00 80.81 97 ALA A O 1
ATOM 753 N N . THR A 1 98 ? -9.875 27.132 26.334 1.00 82.94 98 THR A N 1
ATOM 754 C CA . THR A 1 98 ? -10.776 26.021 26.021 1.00 82.94 98 THR A CA 1
ATOM 755 C C . THR A 1 98 ? -10.086 25.106 25.025 1.00 82.94 98 THR A C 1
ATOM 757 O O . THR A 1 98 ? -9.536 25.567 24.023 1.00 82.94 98 THR A O 1
ATOM 760 N N . THR A 1 99 ? -10.110 23.808 25.309 1.00 84.75 99 THR A N 1
ATOM 761 C CA . THR A 1 99 ? -9.566 22.782 24.425 1.00 84.75 99 THR A CA 1
ATOM 762 C C . THR A 1 99 ? -10.716 22.044 23.762 1.00 84.75 99 THR A C 1
ATOM 764 O O . THR A 1 99 ? -11.568 21.490 24.450 1.00 84.75 99 THR A O 1
ATOM 767 N N . ASN A 1 100 ? -10.725 22.019 22.433 1.00 83.69 100 ASN A N 1
ATOM 768 C CA . ASN A 1 100 ? -11.632 21.190 21.652 1.00 83.69 100 ASN A CA 1
ATOM 769 C C . ASN A 1 100 ? -10.826 20.038 21.059 1.00 83.69 100 ASN A C 1
ATOM 771 O O . ASN A 1 100 ? -9.892 20.267 20.289 1.00 83.69 100 ASN A O 1
ATOM 775 N N . MET A 1 101 ? -11.178 18.811 21.438 1.00 85.06 101 MET A N 1
ATOM 776 C CA . MET A 1 101 ? -10.607 17.600 20.859 1.00 85.06 101 MET A CA 1
ATOM 777 C C . MET A 1 101 ? -11.599 17.001 19.876 1.00 85.06 101 MET A C 1
ATOM 779 O O . MET A 1 101 ? -12.763 16.783 20.209 1.00 85.06 101 MET A O 1
ATOM 783 N N . GLN A 1 102 ? -11.123 16.738 18.667 1.00 87.25 102 GLN A N 1
ATOM 784 C CA . GLN A 1 102 ? -11.843 15.937 17.693 1.00 87.25 102 GLN A CA 1
ATOM 785 C C . GLN A 1 102 ? -10.990 14.723 17.360 1.00 87.25 102 GLN A C 1
ATOM 787 O O . GLN A 1 102 ? -9.825 14.884 17.005 1.00 87.25 102 GLN A O 1
ATOM 792 N N . GLU A 1 103 ? -11.565 13.534 17.499 1.00 91.81 103 GLU A N 1
ATOM 793 C CA . GLU A 1 103 ? -10.888 12.257 17.297 1.00 91.81 103 GLU A CA 1
ATOM 794 C C . GLU A 1 103 ? -11.613 11.426 16.238 1.00 91.81 103 GLU A C 1
ATOM 796 O O . GLU A 1 103 ? -12.842 11.441 16.134 1.00 91.81 103 GLU A O 1
ATOM 801 N N . TRP A 1 104 ? -10.835 10.684 15.458 1.00 92.06 104 TRP A N 1
ATOM 802 C CA . TRP A 1 104 ? -11.292 9.785 14.412 1.00 92.06 104 TRP A CA 1
ATOM 803 C C . TRP A 1 104 ? -10.516 8.478 14.492 1.00 92.06 104 TRP A C 1
ATOM 805 O O . TRP A 1 104 ? -9.291 8.477 14.600 1.00 92.06 104 TRP A O 1
ATOM 815 N N . HIS A 1 105 ? -11.225 7.366 14.353 1.00 93.81 105 HIS A N 1
ATOM 816 C CA . HIS A 1 105 ? -10.604 6.081 14.061 1.00 93.81 105 HIS A CA 1
ATOM 817 C C . HIS A 1 105 ? -10.502 5.952 12.544 1.00 93.81 105 HIS A C 1
ATOM 819 O O . HIS A 1 105 ? -11.458 6.266 11.831 1.00 93.81 105 HIS A O 1
ATOM 825 N N . ILE A 1 106 ? -9.340 5.549 12.035 1.00 95.88 106 ILE A N 1
ATOM 826 C CA . ILE A 1 106 ? -9.106 5.454 10.592 1.00 95.88 106 ILE A CA 1
ATOM 827 C C . ILE A 1 106 ? -8.676 4.034 10.256 1.00 95.88 106 ILE A C 1
ATOM 829 O O . ILE A 1 106 ? -7.620 3.609 10.691 1.00 95.88 106 ILE A O 1
ATOM 833 N N . CYS A 1 107 ? -9.434 3.323 9.425 1.00 96.38 107 CYS A N 1
ATOM 834 C CA . CYS A 1 107 ? -8.930 2.150 8.716 1.00 96.38 107 CYS A CA 1
ATOM 835 C C . CYS A 1 107 ? -7.893 2.630 7.694 1.00 96.38 107 CYS A C 1
ATOM 837 O O . CYS A 1 107 ? -8.246 3.266 6.695 1.00 96.38 107 CYS A O 1
ATOM 839 N N . LYS A 1 108 ? -6.613 2.389 7.980 1.00 97.69 108 LYS A N 1
ATOM 840 C CA . LYS A 1 108 ? -5.480 2.916 7.222 1.00 97.69 108 LYS A CA 1
ATOM 841 C C . LYS A 1 108 ? -4.808 1.812 6.416 1.00 97.69 108 LYS A C 1
ATOM 843 O O . LYS A 1 108 ? -4.447 0.774 6.965 1.00 97.69 108 LYS A O 1
ATOM 848 N N . LEU A 1 109 ? -4.565 2.104 5.142 1.00 98.50 109 LEU A N 1
ATOM 849 C CA . LEU A 1 109 ? -3.719 1.323 4.249 1.00 98.50 109 LEU A CA 1
ATOM 850 C C . LEU A 1 109 ? -2.533 2.183 3.799 1.00 98.50 109 LEU A C 1
ATOM 852 O O . LEU A 1 109 ? -2.714 3.239 3.194 1.00 98.50 109 LEU A O 1
ATOM 856 N N . GLU A 1 110 ? -1.315 1.729 4.071 1.00 98.62 110 GLU A N 1
ATOM 857 C CA . GLU A 1 110 ? -0.094 2.272 3.473 1.00 98.62 110 GLU A CA 1
ATOM 858 C C . GLU A 1 110 ? 0.403 1.325 2.384 1.00 98.62 110 GLU A C 1
ATOM 860 O O . GLU A 1 110 ? 0.640 0.145 2.640 1.00 98.62 110 GLU A O 1
ATOM 865 N N . LEU A 1 111 ? 0.589 1.855 1.181 1.00 98.56 111 LEU A N 1
ATOM 866 C CA . LEU A 1 111 ? 1.119 1.145 0.026 1.00 98.56 111 LEU A CA 1
ATOM 867 C C . LEU A 1 111 ? 2.556 1.588 -0.233 1.00 98.56 111 LEU A C 1
ATOM 869 O O . LEU A 1 111 ? 2.844 2.784 -0.255 1.00 98.56 111 LEU A O 1
ATOM 873 N N . ASP A 1 112 ? 3.430 0.621 -0.487 1.00 98.25 112 ASP A N 1
ATOM 874 C CA . ASP A 1 112 ? 4.769 0.819 -1.037 1.00 98.25 112 ASP A CA 1
ATOM 875 C C . ASP A 1 112 ? 5.044 -0.300 -2.050 1.00 98.25 112 ASP A C 1
ATOM 877 O O . ASP A 1 112 ? 5.541 -1.386 -1.732 1.00 98.25 112 ASP A O 1
ATOM 881 N N . THR A 1 113 ? 4.662 -0.040 -3.299 1.00 98.25 113 THR A N 1
ATOM 882 C CA . THR A 1 113 ? 4.973 -0.917 -4.427 1.00 98.25 113 THR A CA 1
ATOM 883 C C . THR A 1 113 ? 6.199 -0.386 -5.150 1.00 98.25 113 THR A C 1
ATOM 885 O O . THR A 1 113 ? 6.193 0.753 -5.621 1.00 98.25 113 THR A O 1
ATOM 888 N N . ASN A 1 114 ? 7.258 -1.182 -5.262 1.00 98.38 114 ASN A N 1
ATOM 889 C CA . ASN A 1 114 ? 8.528 -0.695 -5.795 1.00 98.38 114 ASN A CA 1
ATOM 890 C C . ASN A 1 114 ? 9.333 -1.761 -6.534 1.00 98.38 114 ASN A C 1
ATOM 892 O O . ASN A 1 114 ? 9.200 -2.959 -6.290 1.00 98.38 114 ASN A O 1
ATOM 896 N N . THR A 1 115 ? 10.217 -1.309 -7.417 1.00 97.81 115 THR A N 1
ATOM 897 C CA . THR A 1 115 ? 11.268 -2.159 -7.974 1.00 97.81 115 THR A CA 1
ATOM 898 C C . THR A 1 115 ? 12.396 -2.337 -6.950 1.00 97.81 115 THR A C 1
ATOM 900 O O . THR A 1 115 ? 12.613 -1.468 -6.093 1.00 97.81 115 THR A O 1
ATOM 903 N N . PRO A 1 116 ? 13.181 -3.423 -7.045 1.00 96.56 116 PRO A N 1
ATOM 904 C CA . PRO A 1 116 ? 14.483 -3.467 -6.404 1.00 96.56 116 PRO A CA 1
ATOM 905 C C . PRO A 1 116 ? 15.405 -2.416 -7.037 1.00 96.56 116 PRO A C 1
ATOM 907 O O . PRO A 1 116 ? 15.067 -1.780 -8.043 1.00 96.56 116 PRO A O 1
ATOM 910 N N . LEU A 1 117 ? 16.580 -2.242 -6.439 1.00 95.56 117 LEU A N 1
ATOM 911 C CA . LEU A 1 117 ? 17.669 -1.536 -7.099 1.00 95.56 117 LEU A CA 1
ATOM 912 C C . LEU A 1 117 ? 18.123 -2.358 -8.312 1.00 95.56 117 LEU A C 1
ATOM 914 O O . LEU A 1 117 ? 18.488 -3.524 -8.164 1.00 95.56 117 LEU A O 1
ATOM 918 N N . LEU A 1 118 ? 18.076 -1.755 -9.494 1.00 92.12 118 LEU A N 1
ATOM 919 C CA . LEU A 1 118 ? 18.491 -2.365 -10.752 1.00 92.12 118 LEU A CA 1
ATOM 920 C C . LEU A 1 118 ? 19.918 -1.945 -11.111 1.00 92.12 118 LEU A C 1
ATOM 922 O O . LEU A 1 118 ? 20.343 -0.830 -10.801 1.00 92.12 118 LEU A O 1
ATOM 926 N N . SER A 1 119 ? 20.642 -2.836 -11.790 1.00 86.75 119 SER A N 1
ATOM 927 C CA . SER A 1 119 ? 21.928 -2.518 -12.423 1.00 86.75 119 SER A CA 1
ATOM 928 C C . SER A 1 119 ? 21.753 -1.603 -13.634 1.00 86.75 119 SER A C 1
ATOM 930 O O . SER A 1 119 ? 22.560 -0.701 -13.839 1.00 86.75 119 SER A O 1
ATOM 932 N N . ASP A 1 120 ? 20.677 -1.815 -14.395 1.00 86.00 120 ASP A N 1
ATOM 933 C CA . ASP A 1 120 ? 20.314 -1.006 -15.555 1.00 86.00 120 ASP A CA 1
ATOM 934 C C . ASP A 1 120 ? 19.275 0.050 -15.175 1.00 86.00 120 ASP A C 1
ATOM 936 O O . ASP A 1 120 ? 18.362 -0.189 -14.380 1.00 86.00 120 ASP A O 1
ATOM 940 N N . VAL A 1 121 ? 19.410 1.240 -15.753 1.00 87.94 121 VAL A N 1
ATOM 941 C CA . VAL A 1 121 ? 18.510 2.361 -15.475 1.00 87.94 121 VAL A CA 1
ATOM 942 C C . VAL A 1 121 ? 17.262 2.310 -16.354 1.00 87.94 121 VAL A C 1
ATOM 944 O O . VAL A 1 121 ? 17.324 2.053 -17.554 1.00 87.94 121 VAL A O 1
ATOM 947 N N . MET A 1 122 ? 16.114 2.618 -15.758 1.00 89.88 122 MET A N 1
ATOM 948 C CA . MET A 1 122 ? 14.848 2.789 -16.464 1.00 89.88 122 MET A CA 1
ATOM 949 C C . MET A 1 122 ? 14.705 4.249 -16.897 1.00 89.88 122 MET A C 1
ATOM 951 O O . MET A 1 122 ? 14.896 5.160 -16.090 1.00 89.88 122 MET A O 1
ATOM 955 N N . ALA A 1 123 ? 14.323 4.486 -18.150 1.00 87.44 123 ALA A N 1
ATOM 956 C CA . ALA A 1 123 ? 14.092 5.828 -18.679 1.00 87.44 123 ALA A CA 1
ATOM 957 C C . ALA A 1 123 ? 12.859 5.873 -19.587 1.00 87.44 123 ALA A C 1
ATOM 959 O O . ALA A 1 123 ? 12.428 4.851 -20.131 1.00 87.44 123 ALA A O 1
ATOM 960 N N . GLY A 1 124 ? 12.305 7.074 -19.755 1.00 88.19 124 GLY A N 1
ATOM 961 C CA . GLY A 1 124 ? 11.249 7.356 -20.723 1.00 88.19 124 GLY A CA 1
ATOM 962 C C . GLY A 1 124 ? 10.025 6.441 -20.594 1.00 88.19 124 GLY A C 1
ATOM 963 O O . GLY A 1 124 ? 9.486 6.235 -19.504 1.00 88.19 124 GLY A O 1
ATOM 964 N N . ASP A 1 125 ? 9.602 5.857 -21.720 1.00 90.44 125 ASP A N 1
ATOM 965 C CA . ASP A 1 125 ? 8.418 4.994 -21.779 1.00 90.44 125 ASP A CA 1
ATOM 966 C C . ASP A 1 125 ? 8.554 3.718 -20.932 1.00 90.44 125 ASP A C 1
ATOM 968 O O . ASP A 1 125 ? 7.567 3.299 -20.329 1.00 90.44 125 ASP A O 1
ATOM 972 N N . GLY A 1 126 ? 9.755 3.138 -20.813 1.00 90.56 126 GLY A N 1
ATOM 973 C CA . GLY A 1 126 ? 9.981 1.952 -19.978 1.00 90.56 126 GLY A CA 1
ATOM 974 C C . GLY A 1 126 ? 9.786 2.252 -18.489 1.00 90.56 126 GLY A C 1
ATOM 975 O O . GLY A 1 126 ? 9.079 1.528 -17.790 1.00 90.56 126 GLY A O 1
ATOM 976 N N . ALA A 1 127 ? 10.325 3.384 -18.018 1.00 93.75 127 ALA A N 1
ATOM 977 C CA . ALA A 1 127 ? 10.091 3.861 -16.653 1.00 93.75 127 ALA A CA 1
ATOM 978 C C . ALA A 1 127 ? 8.603 4.143 -16.396 1.00 93.75 127 ALA A C 1
ATOM 980 O O . ALA A 1 127 ? 8.073 3.796 -15.342 1.00 93.75 127 ALA A O 1
ATOM 981 N N . TYR A 1 128 ? 7.910 4.740 -17.370 1.00 94.94 128 TYR A N 1
ATOM 982 C CA . TYR A 1 128 ? 6.479 5.011 -17.261 1.00 94.94 128 TYR A CA 1
ATOM 983 C C . TYR A 1 128 ? 5.631 3.735 -17.200 1.00 94.94 128 TYR A C 1
ATOM 985 O O . TYR A 1 128 ? 4.705 3.673 -16.393 1.00 94.94 128 TYR A O 1
ATOM 993 N N . GLN A 1 129 ? 5.938 2.722 -18.014 1.00 95.00 129 GLN A N 1
ATOM 994 C CA . GLN A 1 129 ? 5.228 1.440 -17.996 1.00 95.00 129 GLN A CA 1
ATOM 995 C C . GLN A 1 129 ? 5.413 0.708 -16.663 1.00 95.00 129 GLN A C 1
ATOM 997 O O . GLN A 1 129 ? 4.432 0.240 -16.091 1.00 95.00 129 GLN A O 1
ATOM 1002 N N . ILE A 1 130 ? 6.636 0.689 -16.124 1.00 95.81 130 ILE A N 1
ATOM 1003 C CA . ILE A 1 130 ? 6.901 0.116 -14.800 1.00 95.81 130 ILE A CA 1
ATOM 1004 C C . ILE A 1 130 ? 6.172 0.899 -13.711 1.00 95.81 130 ILE A C 1
ATOM 1006 O O . ILE A 1 130 ? 5.472 0.303 -12.902 1.00 95.81 130 ILE A O 1
ATOM 1010 N N . PHE A 1 131 ? 6.265 2.233 -13.705 1.00 96.12 131 PHE A N 1
ATOM 1011 C CA . PHE A 1 131 ? 5.520 3.053 -12.747 1.00 96.12 131 PHE A CA 1
ATOM 1012 C C . PHE A 1 131 ? 4.018 2.755 -12.799 1.00 96.12 131 PHE A C 1
ATOM 1014 O O . PHE A 1 131 ? 3.353 2.703 -11.765 1.00 96.12 131 PHE A O 1
ATOM 1021 N N . ARG A 1 132 ? 3.485 2.552 -14.007 1.00 96.88 132 ARG A N 1
ATOM 1022 C CA . ARG A 1 132 ? 2.089 2.190 -14.203 1.00 96.88 132 ARG A CA 1
ATOM 1023 C C . ARG A 1 132 ? 1.730 0.880 -13.526 1.00 96.88 132 ARG A C 1
ATOM 1025 O O . ARG A 1 132 ? 0.774 0.850 -12.765 1.00 96.88 132 ARG A O 1
ATOM 1032 N N . GLU A 1 133 ? 2.531 -0.148 -13.758 1.00 97.44 133 GLU A N 1
ATOM 1033 C CA . GLU A 1 133 ? 2.356 -1.449 -13.126 1.00 97.44 133 GLU A CA 1
ATOM 1034 C C . GLU A 1 133 ? 2.428 -1.364 -11.590 1.00 97.44 133 GLU A C 1
ATOM 1036 O O . GLU A 1 133 ? 1.610 -1.974 -10.904 1.00 97.44 133 GLU A O 1
ATOM 1041 N N . LEU A 1 134 ? 3.340 -0.553 -11.036 1.00 97.94 134 LEU A N 1
ATOM 1042 C CA . LEU A 1 134 ? 3.403 -0.302 -9.589 1.00 97.94 134 LEU A CA 1
ATOM 1043 C C . LEU A 1 134 ? 2.089 0.308 -9.067 1.00 97.94 134 LEU A C 1
ATOM 1045 O O . LEU A 1 134 ? 1.512 -0.192 -8.102 1.00 97.94 134 LEU A O 1
ATOM 1049 N N . ALA A 1 135 ? 1.583 1.351 -9.730 1.00 97.75 135 ALA A N 1
ATOM 1050 C CA . ALA A 1 135 ? 0.324 1.992 -9.357 1.00 97.75 135 ALA A CA 1
ATOM 1051 C C . ALA A 1 135 ? -0.878 1.039 -9.483 1.00 97.75 135 ALA A C 1
ATOM 1053 O O . ALA A 1 135 ? -1.715 1.002 -8.582 1.00 97.75 135 ALA A O 1
ATOM 1054 N N . ASP A 1 136 ? -0.932 0.234 -10.548 1.00 97.38 136 ASP A N 1
ATOM 1055 C CA . ASP A 1 136 ? -1.992 -0.753 -10.774 1.00 97.38 136 ASP A CA 1
ATOM 1056 C C . ASP A 1 136 ? -1.968 -1.845 -9.679 1.00 97.38 136 ASP A C 1
ATOM 1058 O O . ASP A 1 136 ? -3.016 -2.267 -9.188 1.00 97.38 136 ASP A O 1
ATOM 1062 N N . HIS A 1 137 ? -0.784 -2.262 -9.209 1.00 97.19 137 HIS A N 1
ATOM 1063 C CA . HIS A 1 137 ? -0.668 -3.140 -8.040 1.00 97.19 137 HIS A CA 1
ATOM 1064 C C . HIS A 1 137 ? -1.169 -2.482 -6.754 1.00 97.19 137 HIS A C 1
ATOM 1066 O O . HIS A 1 137 ? -1.893 -3.122 -5.993 1.00 97.19 137 HIS A O 1
ATOM 1072 N N . GLY A 1 138 ? -0.806 -1.220 -6.509 1.00 97.44 138 GLY A N 1
ATOM 1073 C CA . GLY A 1 138 ? -1.302 -0.468 -5.358 1.00 97.44 138 GLY A CA 1
ATOM 1074 C C . GLY A 1 138 ? -2.829 -0.349 -5.360 1.00 97.44 138 GLY A C 1
ATOM 1075 O O . GLY A 1 138 ? -3.468 -0.618 -4.346 1.00 97.44 138 GLY A O 1
ATOM 1076 N N . GLN A 1 139 ? -3.417 -0.025 -6.514 1.00 97.44 139 GLN A N 1
ATOM 1077 C CA . GLN A 1 139 ? -4.868 0.027 -6.692 1.00 97.44 139 GLN A CA 1
ATOM 1078 C C . GLN A 1 139 ? -5.518 -1.337 -6.437 1.00 97.44 139 GLN A C 1
ATOM 1080 O O . GLN A 1 139 ? -6.474 -1.421 -5.673 1.00 97.44 139 GLN A O 1
ATOM 1085 N N . SER A 1 140 ? -4.965 -2.415 -7.003 1.00 97.00 140 SER A N 1
ATOM 1086 C CA . SER A 1 140 ? -5.486 -3.769 -6.797 1.00 97.00 140 SER A CA 1
ATOM 1087 C C . SER A 1 140 ? -5.523 -4.164 -5.318 1.00 97.00 140 SER A C 1
ATOM 1089 O O . SER A 1 140 ? -6.485 -4.811 -4.910 1.00 97.00 140 SER A O 1
ATOM 1091 N N . ILE A 1 141 ? -4.503 -3.794 -4.534 1.00 97.38 141 ILE A N 1
ATOM 1092 C CA . ILE A 1 141 ? -4.457 -4.044 -3.083 1.00 97.38 141 ILE A CA 1
ATOM 1093 C C . ILE A 1 141 ? -5.511 -3.202 -2.359 1.00 97.38 141 ILE A C 1
ATOM 1095 O O . ILE A 1 141 ? -6.188 -3.700 -1.468 1.00 97.38 141 ILE A O 1
ATOM 1099 N N . ALA A 1 142 ? -5.672 -1.934 -2.739 1.00 97.12 142 ALA A N 1
ATOM 1100 C CA . ALA A 1 142 ? -6.663 -1.056 -2.123 1.00 97.12 142 ALA A CA 1
ATOM 1101 C C . ALA A 1 142 ? -8.110 -1.510 -2.374 1.00 97.12 142 ALA A C 1
ATOM 1103 O O . ALA A 1 142 ? -8.954 -1.357 -1.500 1.00 97.12 142 ALA A O 1
ATOM 1104 N N . GLU A 1 143 ? -8.396 -2.054 -3.558 1.00 96.50 143 GLU A N 1
ATOM 1105 C CA . GLU A 1 143 ? -9.745 -2.479 -3.945 1.00 96.50 143 GLU A CA 1
ATOM 1106 C C . GLU A 1 143 ? -10.095 -3.881 -3.443 1.00 96.50 143 GLU A C 1
ATOM 1108 O O . GLU A 1 143 ? -11.232 -4.122 -3.048 1.00 96.50 143 GLU A O 1
ATOM 1113 N N . ASN A 1 144 ? -9.132 -4.805 -3.469 1.00 96.06 144 ASN A N 1
ATOM 1114 C CA . ASN A 1 144 ? -9.396 -6.229 -3.243 1.00 96.06 144 ASN A CA 1
ATOM 1115 C C . ASN A 1 144 ? -8.726 -6.780 -1.979 1.00 96.06 144 ASN A C 1
ATOM 1117 O O . ASN A 1 144 ? -8.977 -7.922 -1.606 1.00 96.06 144 ASN A O 1
ATOM 1121 N N . GLY A 1 145 ? -7.874 -5.990 -1.327 1.00 95.75 145 GLY A N 1
ATOM 1122 C CA . GLY A 1 145 ? -7.127 -6.414 -0.155 1.00 95.75 145 GLY A CA 1
ATOM 1123 C C . GLY A 1 145 ? -5.856 -7.202 -0.469 1.00 95.75 145 GLY A C 1
ATOM 1124 O O . GLY A 1 145 ? -5.308 -7.151 -1.575 1.00 95.75 145 GLY A O 1
ATOM 1125 N N . ASP A 1 146 ? -5.351 -7.916 0.535 1.00 92.44 146 ASP A N 1
ATOM 1126 C CA . ASP A 1 146 ? -4.176 -8.773 0.396 1.00 92.44 146 ASP A CA 1
ATOM 1127 C C . ASP A 1 146 ? -4.559 -10.133 -0.202 1.00 92.44 146 ASP A C 1
ATOM 1129 O O . ASP A 1 146 ? -4.927 -11.067 0.509 1.00 92.44 146 ASP A O 1
ATOM 1133 N N . ILE A 1 147 ? -4.457 -10.236 -1.528 1.00 88.38 147 ILE A N 1
ATOM 1134 C CA . ILE A 1 147 ? -4.686 -11.475 -2.280 1.00 88.38 147 ILE A CA 1
ATOM 1135 C C . ILE A 1 147 ? -3.347 -11.966 -2.872 1.00 88.38 147 ILE A C 1
ATOM 1137 O O . ILE A 1 147 ? -2.607 -11.144 -3.439 1.00 88.38 147 ILE A O 1
ATOM 1141 N N . PRO A 1 148 ? -3.019 -13.275 -2.752 1.00 78.62 148 PRO A N 1
ATOM 1142 C CA . PRO A 1 148 ? -1.801 -13.880 -3.302 1.00 78.62 148 PRO A CA 1
ATOM 1143 C C . PRO A 1 148 ? -1.476 -13.492 -4.756 1.00 78.62 148 PRO A C 1
ATOM 1145 O O . PRO A 1 148 ? -2.337 -13.672 -5.645 1.00 78.62 148 PRO A O 1
#

Foldseek 3Di:
DVVVLVVLQVDPFALKDKDKDKDKDWDPDQLRLQVVQVQQVVVDDDDSVPDPWDKDWDWDWDADPLDRVWTKTWIKIWTWDKDKDWDWDQDPVVRDIDIDIDITTIGMMITIIMTDRHPDTAGRPSSVSVNVVSVVSVVCCVVRNDDD

pLDDT: mean 92.78, std 5.16, range [73.44, 98.62]

Sequence (148 aa):
MKIIKSWLNAYPPASRLAFGAILGKITTGTQTGHEEILSYLPDIKLDPQNISDLFYQINRPKMSTVHPSIRINRVSKWSVPLVGTVGVTIDPAVSKATTNMQEWHICKLELDTNTPLLSDVMAGDGAYQIFRELADHGQSIAENGDIP